Protein AF-A0A1Q7DDU8-F1 (afdb_monomer)

Foldseek 3Di:
DVVVVVVVVVVVVVVVVVVVVVVVVVVVVDPDADPQFDKDKDFDDDPDDDQWDWDWDADPVVRDIDTWTDGSRITMDGRHHDD

Solvent-accessible surface area (backbone atoms only — not comparable to full-atom values): 5175 Å² total; per-residue (Å²): 115,73,70,58,57,55,52,52,52,52,51,51,54,50,53,52,52,52,54,50,53,51,54,52,49,63,68,54,66,68,84,81,57,54,88,88,42,33,71,52,71,53,68,62,82,68,101,61,94,71,78,60,53,88,44,75,47,73,43,78,92,75,73,43,79,44,83,42,70,38,56,79,28,32,36,71,47,61,62,34,82,62,132

Secondary structure (DSSP, 8-state):
-HHHHHHHHHHHHHHHHHHHHHHHHHHHTTSS--TT-EEEEEE---SS--S---EEEEETTTTEEEEE-EETTEEEEEEEPP-

Structure (mmCIF, N/CA/C/O backbone):
data_AF-A0A1Q7DDU8-F1
#
_entry.id   AF-A0A1Q7DDU8-F1
#
loop_
_atom_site.group_PDB
_atom_site.id
_atom_site.type_symbol
_atom_site.label_at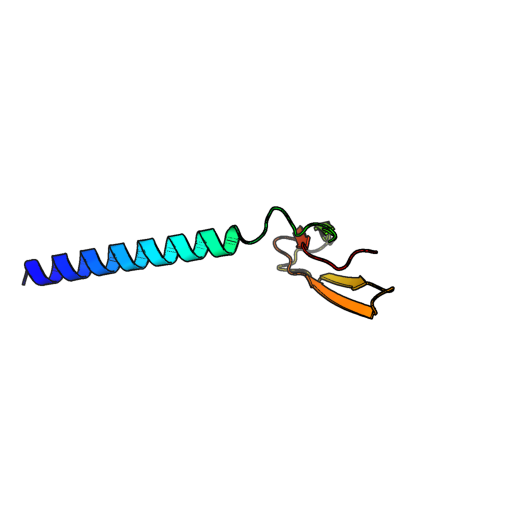om_id
_atom_site.label_alt_id
_atom_site.label_comp_id
_atom_site.label_asym_id
_atom_site.label_entity_id
_atom_site.label_seq_id
_atom_site.pdbx_PDB_ins_code
_atom_site.Cartn_x
_atom_site.Cartn_y
_atom_site.Cartn_z
_atom_site.occupancy
_atom_site.B_iso_or_equiv
_atom_site.auth_seq_id
_atom_site.auth_comp_id
_atom_site.auth_asym_id
_atom_site.auth_atom_i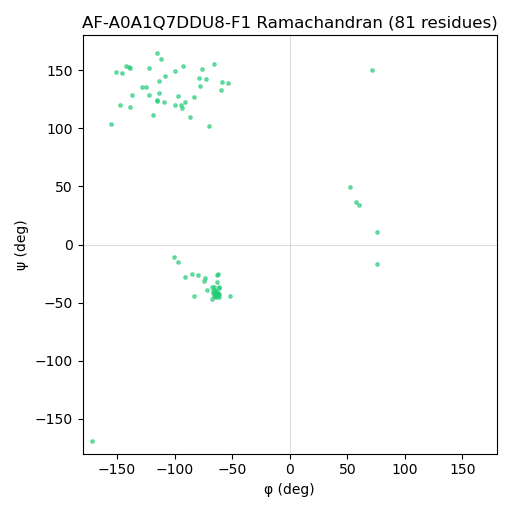d
_atom_site.pdbx_PDB_model_num
ATOM 1 N N . MET A 1 1 ? -30.450 -43.233 -9.949 1.00 58.44 1 MET A N 1
ATOM 2 C CA . MET A 1 1 ? -30.232 -42.070 -9.052 1.00 58.44 1 MET A CA 1
ATOM 3 C C . MET A 1 1 ? -28.806 -41.984 -8.488 1.00 58.44 1 MET A C 1
ATOM 5 O O . MET A 1 1 ? -28.204 -40.931 -8.634 1.00 58.44 1 MET A O 1
ATOM 9 N N . ARG A 1 2 ? -28.199 -43.063 -7.961 1.00 62.50 2 ARG A N 1
ATOM 10 C CA . ARG A 1 2 ? -26.835 -43.068 -7.366 1.00 62.50 2 ARG A CA 1
ATOM 11 C C . ARG A 1 2 ? -25.714 -42.465 -8.239 1.00 62.50 2 ARG A C 1
ATOM 13 O O . ARG A 1 2 ? -24.957 -41.637 -7.756 1.00 62.50 2 ARG A O 1
ATOM 20 N N . LYS A 1 3 ? -25.671 -42.801 -9.538 1.00 59.34 3 LYS A N 1
ATOM 21 C CA . LYS A 1 3 ? -24.658 -42.289 -10.489 1.00 59.34 3 LYS A CA 1
ATOM 22 C C . LYS A 1 3 ? -24.723 -40.771 -10.704 1.00 59.34 3 LYS A C 1
ATOM 24 O O . LYS A 1 3 ? -23.692 -40.149 -10.909 1.00 59.34 3 LYS A O 1
ATOM 29 N N . ARG A 1 4 ? -25.917 -40.166 -10.624 1.00 71.31 4 ARG A N 1
ATOM 30 C CA . ARG A 1 4 ? -26.077 -38.710 -10.762 1.00 71.31 4 ARG A CA 1
ATOM 31 C C . ARG A 1 4 ? -25.427 -37.992 -9.581 1.00 71.31 4 ARG A C 1
ATOM 33 O O . ARG A 1 4 ? -24.636 -37.089 -9.800 1.00 71.31 4 ARG A O 1
ATOM 40 N N . HIS A 1 5 ? -25.671 -38.445 -8.352 1.00 71.81 5 HIS A N 1
ATOM 41 C CA . HIS A 1 5 ? -25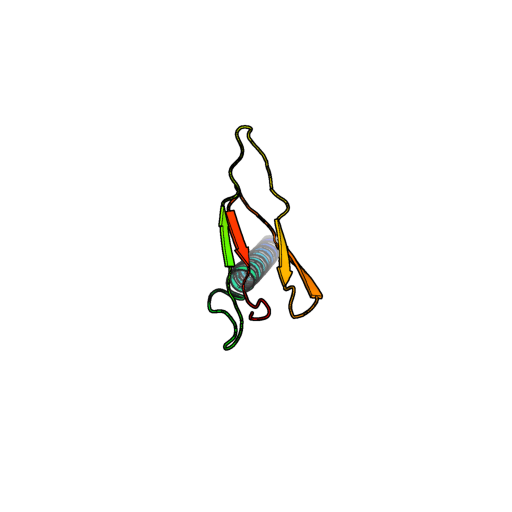.069 -37.839 -7.158 1.00 71.81 5 HIS A CA 1
ATOM 42 C C . HIS A 1 5 ? -23.537 -37.926 -7.150 1.00 71.81 5 HIS A C 1
ATOM 44 O O . HIS A 1 5 ? -22.884 -36.966 -6.757 1.00 71.81 5 HIS A O 1
ATOM 50 N N . THR A 1 6 ? -22.959 -39.024 -7.647 1.00 79.69 6 THR A N 1
ATOM 51 C CA . THR A 1 6 ? -21.499 -39.160 -7.780 1.00 79.69 6 THR A CA 1
ATOM 52 C C . THR A 1 6 ? -20.912 -38.168 -8.787 1.00 79.69 6 THR A C 1
ATOM 54 O O . THR A 1 6 ? -19.872 -37.576 -8.520 1.00 79.69 6 THR A O 1
ATOM 57 N N . VAL A 1 7 ? -21.593 -37.934 -9.915 1.00 81.81 7 VAL A N 1
ATOM 58 C CA . VAL A 1 7 ? -21.162 -36.943 -10.917 1.00 81.81 7 VAL A CA 1
ATOM 59 C C . VAL A 1 7 ? -21.235 -35.523 -10.352 1.00 81.81 7 VAL A C 1
ATOM 61 O O . VAL A 1 7 ? -20.281 -34.765 -10.492 1.00 81.81 7 VAL A O 1
ATOM 64 N N . TRP A 1 8 ? -22.315 -35.174 -9.650 1.00 85.25 8 TRP A N 1
ATOM 65 C CA . TRP A 1 8 ? -22.442 -33.861 -9.008 1.00 85.25 8 TRP A CA 1
ATOM 66 C C . TRP A 1 8 ? -21.381 -33.635 -7.924 1.00 85.25 8 TRP A C 1
ATOM 68 O O . TRP A 1 8 ? -20.789 -32.561 -7.868 1.00 85.25 8 TRP A O 1
ATOM 78 N N . ALA A 1 9 ? -21.079 -34.652 -7.113 1.00 86.94 9 ALA A N 1
ATOM 79 C CA . ALA A 1 9 ? -20.010 -34.572 -6.121 1.00 86.94 9 ALA A CA 1
ATOM 80 C C . ALA A 1 9 ? -18.634 -34.347 -6.772 1.00 86.94 9 ALA A C 1
ATOM 82 O O . ALA A 1 9 ? -17.876 -33.497 -6.313 1.00 86.94 9 ALA A O 1
ATOM 83 N N . ALA A 1 10 ? -18.330 -35.045 -7.873 1.00 87.75 10 ALA A N 1
ATOM 84 C CA . ALA A 1 10 ? -17.079 -34.857 -8.605 1.00 87.75 10 ALA A CA 1
ATOM 85 C C . ALA A 1 10 ? -16.956 -33.441 -9.192 1.00 87.75 10 ALA A C 1
ATOM 87 O O . ALA A 1 10 ? -15.902 -32.821 -9.080 1.00 87.75 10 ALA A O 1
ATOM 88 N N . VAL A 1 11 ? -18.041 -32.894 -9.751 1.00 89.94 11 VAL A N 1
ATOM 89 C CA . VAL A 1 11 ? -18.063 -31.516 -10.266 1.00 89.94 11 VAL A CA 1
ATOM 90 C C . VAL A 1 11 ? -17.822 -30.505 -9.145 1.00 89.94 11 VAL A C 1
ATOM 92 O O . VAL A 1 11 ? -17.015 -29.597 -9.316 1.00 89.94 11 VAL A O 1
ATOM 95 N N . ILE A 1 12 ? -18.453 -30.681 -7.981 1.00 92.38 12 ILE A N 1
ATOM 96 C CA . ILE A 1 12 ? -18.247 -29.794 -6.827 1.00 92.38 12 ILE A CA 1
ATOM 97 C C . ILE A 1 12 ? -16.787 -29.835 -6.364 1.00 92.38 12 ILE A C 1
ATOM 99 O O . ILE A 1 12 ? -16.193 -28.783 -6.148 1.00 92.38 12 ILE A O 1
ATOM 103 N N . VAL A 1 13 ? -16.184 -31.022 -6.265 1.00 92.38 13 VAL A N 1
ATOM 104 C CA . VAL A 1 13 ? -14.772 -31.163 -5.871 1.00 92.38 13 VAL A CA 1
ATOM 105 C C . VAL A 1 13 ? -13.844 -30.462 -6.866 1.00 92.38 13 VAL A C 1
ATOM 107 O O . VAL A 1 13 ? -12.938 -29.746 -6.445 1.00 92.38 13 VAL A O 1
ATOM 110 N N . VAL A 1 14 ? -14.092 -30.601 -8.171 1.00 91.69 14 VAL A N 1
ATOM 111 C CA . VAL A 1 14 ? -13.303 -29.920 -9.211 1.00 91.69 14 VAL A CA 1
ATOM 112 C C . VAL A 1 14 ? -13.459 -28.402 -9.119 1.00 91.69 14 VAL A C 1
ATOM 114 O O . VAL A 1 14 ? -12.462 -27.686 -9.148 1.00 91.69 14 VAL A O 1
ATOM 117 N N . VAL A 1 15 ? -14.680 -27.893 -8.946 1.00 89.62 15 VAL A N 1
ATOM 118 C CA . VAL A 1 15 ? -14.932 -26.449 -8.815 1.00 89.62 15 VAL A CA 1
ATOM 119 C C . VAL A 1 15 ? -14.262 -25.877 -7.563 1.00 89.62 15 VAL A C 1
ATOM 121 O O . VAL A 1 15 ? -13.643 -24.818 -7.634 1.00 89.62 15 VAL A O 1
ATOM 124 N N . VAL A 1 16 ? -14.323 -26.587 -6.432 1.00 89.50 16 VAL A N 1
ATOM 125 C CA . VAL A 1 16 ? -13.654 -26.175 -5.188 1.00 89.50 16 VAL A CA 1
ATOM 126 C C . VAL A 1 16 ? -12.133 -26.174 -5.356 1.00 89.50 16 VAL A C 1
ATOM 128 O O . VAL A 1 16 ? -11.484 -25.220 -4.932 1.00 89.50 16 VAL A O 1
ATOM 131 N N . ALA A 1 17 ? -11.559 -27.186 -6.013 1.00 83.44 17 ALA A N 1
ATOM 132 C CA . ALA A 1 17 ? -10.121 -27.250 -6.270 1.00 83.44 17 ALA A CA 1
ATOM 133 C C . ALA A 1 17 ? -9.641 -26.101 -7.175 1.00 83.44 17 ALA A C 1
ATOM 135 O O . ALA A 1 17 ? -8.633 -25.461 -6.875 1.00 83.44 17 ALA A O 1
ATOM 136 N N . LEU A 1 18 ? -10.390 -25.792 -8.239 1.00 81.94 18 LEU A N 1
ATOM 137 C CA . LEU A 1 18 ? -10.088 -24.671 -9.133 1.00 81.94 18 LEU A CA 1
ATOM 138 C C . LEU A 1 18 ? -10.198 -23.323 -8.405 1.00 81.94 18 LEU A C 1
ATOM 140 O O . LEU A 1 18 ? -9.309 -22.484 -8.522 1.00 81.94 18 LEU A O 1
ATOM 144 N N . ALA A 1 19 ? -11.243 -23.120 -7.596 1.00 75.44 19 ALA A N 1
ATOM 145 C CA . ALA A 1 19 ? -11.409 -21.897 -6.810 1.00 75.44 19 ALA A CA 1
ATOM 146 C C . ALA A 1 19 ? -10.266 -21.686 -5.799 1.00 75.44 19 ALA A C 1
ATOM 148 O O . ALA A 1 19 ? -9.813 -20.556 -5.599 1.00 75.44 19 ALA A O 1
ATOM 149 N N . TRP A 1 20 ? -9.768 -22.767 -5.193 1.00 69.94 20 TRP A N 1
ATOM 150 C CA . TRP A 1 20 ? -8.644 -22.710 -4.259 1.00 69.94 20 TRP A CA 1
ATOM 151 C C . TRP A 1 20 ? -7.334 -22.307 -4.949 1.00 69.94 20 TRP A C 1
ATOM 153 O O . TRP A 1 20 ? -6.593 -21.478 -4.422 1.00 69.94 20 TRP A O 1
ATOM 163 N N . ASP A 1 21 ? -7.070 -22.841 -6.141 1.00 65.31 21 ASP A N 1
ATOM 164 C CA . ASP A 1 21 ? -5.891 -22.509 -6.948 1.00 65.31 21 ASP A CA 1
ATOM 165 C C . ASP A 1 21 ? -5.908 -21.044 -7.442 1.00 65.31 21 ASP A C 1
ATOM 167 O O . ASP A 1 21 ? -4.889 -20.349 -7.410 1.00 65.31 21 ASP A O 1
ATOM 171 N N . HIS A 1 22 ? -7.078 -20.505 -7.794 1.00 57.88 22 HIS A N 1
ATOM 172 C CA . HIS A 1 22 ? -7.204 -19.079 -8.111 1.00 57.88 22 HIS A CA 1
ATOM 173 C C . HIS A 1 22 ? -6.931 -18.178 -6.895 1.00 57.88 22 HIS A C 1
ATOM 175 O O . HIS A 1 22 ? -6.269 -17.145 -7.026 1.00 57.88 22 HIS A O 1
ATOM 181 N N . ALA A 1 23 ? -7.390 -18.573 -5.704 1.00 59.88 23 ALA A N 1
ATOM 182 C CA . ALA A 1 23 ? -7.168 -17.814 -4.476 1.00 59.88 23 ALA A CA 1
ATOM 183 C C . ALA A 1 23 ? -5.687 -17.794 -4.050 1.00 59.88 23 ALA A C 1
ATOM 185 O O . ALA A 1 23 ? -5.192 -16.767 -3.580 1.00 59.88 23 ALA A O 1
ATOM 186 N N . THR A 1 24 ? -4.952 -18.895 -4.240 1.00 58.84 24 THR A N 1
ATOM 187 C CA . THR A 1 24 ? -3.510 -18.951 -3.941 1.00 58.84 24 THR A CA 1
ATOM 188 C C . THR A 1 24 ? -2.687 -18.145 -4.941 1.00 58.84 24 THR A C 1
ATOM 190 O O . THR A 1 24 ? -1.771 -17.432 -4.532 1.00 58.84 24 THR A O 1
ATOM 193 N N . ARG A 1 25 ? -3.036 -18.168 -6.232 1.00 55.69 25 ARG A N 1
ATOM 194 C CA . ARG A 1 25 ? -2.357 -17.358 -7.261 1.00 55.69 25 ARG A CA 1
ATOM 195 C C . ARG A 1 25 ? -2.579 -15.858 -7.075 1.00 55.69 25 ARG A C 1
ATOM 197 O O . ARG A 1 25 ? -1.622 -15.096 -7.171 1.00 55.69 25 ARG A O 1
ATOM 204 N N . ALA A 1 26 ? -3.791 -15.439 -6.707 1.00 54.25 26 ALA A N 1
ATOM 205 C CA . ALA A 1 26 ? -4.080 -14.045 -6.357 1.00 54.25 26 ALA A CA 1
ATOM 206 C C . ALA A 1 26 ? -3.311 -13.566 -5.108 1.00 54.25 26 ALA A C 1
ATOM 208 O O . ALA A 1 26 ? -3.037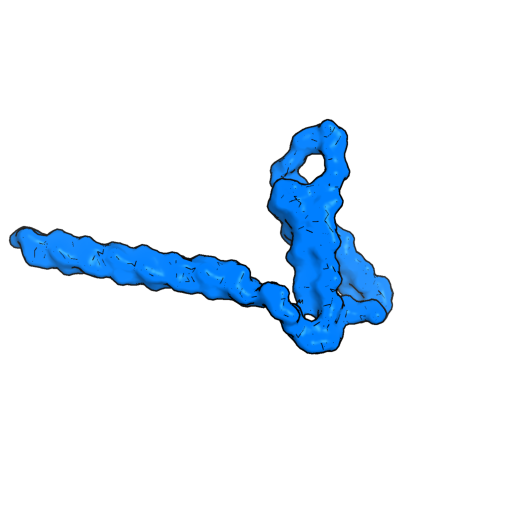 -12.380 -4.965 1.00 54.25 26 ALA A O 1
ATOM 209 N N . ARG A 1 27 ? -2.941 -14.484 -4.205 1.00 54.59 27 ARG A N 1
ATOM 210 C CA . ARG A 1 27 ? -2.088 -14.203 -3.039 1.00 54.59 27 ARG A CA 1
ATOM 211 C C . ARG A 1 27 ? -0.595 -14.143 -3.396 1.00 54.59 27 ARG A C 1
ATOM 213 O O . ARG A 1 27 ? 0.161 -13.509 -2.666 1.00 54.59 27 ARG A O 1
ATOM 220 N N . ALA A 1 28 ? -0.179 -14.829 -4.464 1.00 52.00 28 ALA A N 1
ATOM 221 C CA . ALA A 1 28 ? 1.218 -14.970 -4.883 1.00 52.00 28 ALA A CA 1
ATOM 222 C C . ALA A 1 28 ? 1.683 -13.890 -5.879 1.00 52.00 28 ALA A C 1
ATOM 224 O O . ALA A 1 28 ? 2.865 -13.545 -5.880 1.00 52.00 28 ALA A O 1
ATOM 225 N N . ALA A 1 29 ? 0.777 -13.325 -6.684 1.00 53.22 29 ALA A N 1
ATOM 226 C CA . ALA A 1 29 ? 1.009 -12.046 -7.354 1.00 53.22 29 ALA A CA 1
ATOM 227 C C . ALA A 1 29 ? 0.993 -10.951 -6.268 1.00 53.22 29 ALA A C 1
ATOM 229 O O . ALA A 1 29 ? -0.059 -10.618 -5.746 1.00 53.22 29 ALA A O 1
ATOM 230 N N . ASP A 1 30 ? 2.077 -10.381 -5.764 1.00 59.16 30 ASP A N 1
ATOM 231 C CA . ASP A 1 30 ? 3.442 -10.254 -6.242 1.00 59.16 30 ASP A CA 1
ATOM 232 C C . ASP A 1 30 ? 4.309 -10.056 -4.980 1.00 59.16 30 ASP A C 1
ATOM 234 O O . ASP A 1 30 ? 4.242 -9.023 -4.304 1.00 59.16 30 ASP A O 1
ATOM 238 N N . VAL A 1 31 ? 5.026 -11.099 -4.549 1.00 58.38 31 VAL A N 1
ATOM 239 C CA . VAL A 1 31 ? 5.865 -11.017 -3.336 1.00 58.38 31 VAL A CA 1
ATOM 240 C C . VAL A 1 31 ? 7.248 -10.445 -3.652 1.00 58.38 31 VAL A C 1
ATOM 242 O O . VAL A 1 31 ? 7.855 -9.843 -2.765 1.00 58.38 31 VAL A O 1
ATOM 245 N N . ASN A 1 32 ? 7.713 -10.579 -4.896 1.00 68.81 32 ASN A N 1
ATOM 246 C CA . ASN A 1 32 ? 9.101 -10.317 -5.273 1.00 68.81 32 ASN A CA 1
ATOM 247 C C . ASN A 1 32 ? 9.341 -8.920 -5.857 1.00 68.81 32 ASN A C 1
ATOM 249 O O . ASN A 1 32 ? 10.489 -8.485 -5.851 1.00 68.81 32 ASN A O 1
ATOM 253 N N . GLY A 1 33 ? 8.290 -8.196 -6.253 1.00 79.50 33 GLY A N 1
ATOM 254 C CA . GLY A 1 33 ? 8.405 -6.828 -6.749 1.00 79.50 33 GLY A CA 1
ATOM 255 C C . GLY A 1 33 ? 9.053 -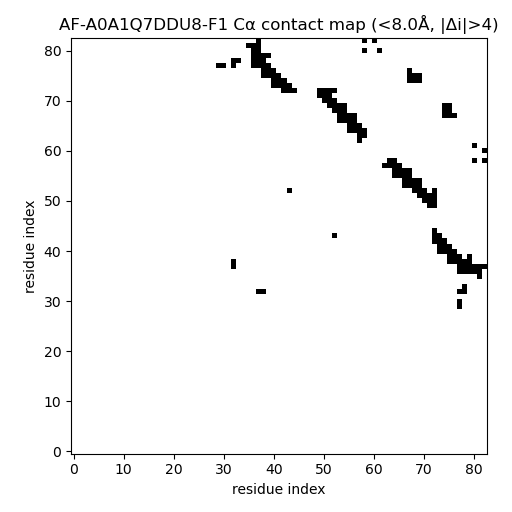6.753 -8.135 1.00 79.50 33 GLY A C 1
ATOM 256 O O . GLY A 1 33 ? 9.886 -7.573 -8.522 1.00 79.50 33 GLY A O 1
ATOM 257 N N . LEU A 1 34 ? 8.667 -5.747 -8.911 1.00 87.81 34 LEU A N 1
ATOM 258 C CA . LEU A 1 34 ? 9.231 -5.481 -10.227 1.00 87.81 34 LEU A CA 1
ATOM 259 C C . LEU A 1 34 ? 10.602 -4.795 -10.082 1.00 87.81 34 LEU A C 1
ATOM 261 O O . LEU A 1 34 ? 10.734 -3.857 -9.286 1.00 87.81 34 LEU A O 1
ATOM 265 N N . PRO A 1 35 ? 11.631 -5.197 -10.851 1.00 88.62 35 PRO A N 1
ATOM 266 C CA . PRO A 1 35 ? 12.911 -4.495 -10.863 1.00 88.62 35 PRO A CA 1
ATOM 267 C C . PRO A 1 35 ? 12.735 -3.001 -11.160 1.00 88.62 35 PRO A C 1
ATOM 269 O O . PRO A 1 35 ? 11.935 -2.620 -12.013 1.00 88.62 35 PRO A O 1
ATOM 272 N N . GLY A 1 36 ? 13.486 -2.149 -10.458 1.00 90.38 36 GLY A N 1
ATOM 273 C CA . GLY A 1 36 ? 13.398 -0.693 -10.625 1.00 90.38 36 GLY A CA 1
ATOM 274 C C . GLY A 1 36 ? 12.165 -0.045 -9.983 1.00 90.38 36 GLY A C 1
ATOM 275 O O . GLY A 1 36 ? 11.907 1.131 -10.225 1.00 90.38 36 GLY A O 1
ATOM 276 N N . THR A 1 37 ? 11.412 -0.782 -9.161 1.00 92.50 37 THR A N 1
ATOM 277 C CA . THR A 1 37 ? 10.298 -0.242 -8.369 1.00 92.50 37 THR A CA 1
ATOM 278 C C . THR A 1 37 ? 10.608 -0.249 -6.877 1.00 92.50 37 THR A C 1
ATOM 280 O O . THR A 1 37 ? 11.481 -0.979 -6.403 1.00 92.50 37 THR A O 1
ATOM 283 N N . ALA A 1 38 ? 9.887 0.579 -6.125 1.00 91.06 38 ALA A N 1
ATOM 284 C CA . ALA A 1 38 ? 10.004 0.644 -4.678 1.00 91.06 38 ALA A CA 1
ATOM 285 C C . ALA A 1 38 ? 8.987 -0.274 -3.982 1.00 91.06 38 ALA A C 1
ATOM 287 O O . ALA A 1 38 ? 7.898 -0.562 -4.486 1.00 91.06 38 ALA A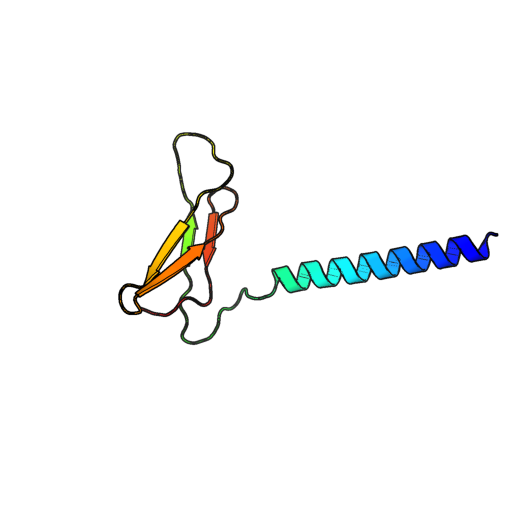 O 1
ATOM 288 N N . THR A 1 39 ? 9.346 -0.708 -2.774 1.00 91.81 39 THR A N 1
ATOM 289 C CA . THR A 1 39 ? 8.454 -1.405 -1.844 1.00 91.81 39 THR A CA 1
ATOM 290 C C . THR A 1 39 ? 8.440 -0.656 -0.521 1.00 91.81 39 THR A C 1
ATOM 292 O O . THR A 1 39 ? 9.495 -0.301 -0.001 1.00 91.81 39 THR A O 1
ATOM 295 N N . LEU A 1 40 ? 7.253 -0.464 0.051 1.00 91.81 40 LEU A N 1
ATOM 296 C CA . LEU A 1 40 ? 7.080 0.106 1.381 1.00 91.81 40 LEU A CA 1
ATOM 297 C C . LEU A 1 40 ? 6.191 -0.790 2.240 1.00 91.81 40 LEU A C 1
ATOM 299 O O . LEU A 1 40 ? 5.134 -1.249 1.813 1.00 91.81 40 LEU A O 1
ATOM 303 N N . SER A 1 41 ? 6.591 -1.009 3.488 1.00 92.88 41 SER A N 1
ATOM 304 C CA . SER A 1 41 ? 5.796 -1.751 4.464 1.00 92.88 41 SER A CA 1
ATOM 305 C C . SER A 1 41 ? 5.849 -1.097 5.830 1.00 92.88 41 SER A C 1
ATOM 307 O O . SER A 1 41 ? 6.858 -0.494 6.188 1.00 92.88 41 SER A O 1
ATOM 309 N N . GLY A 1 42 ? 4.797 -1.282 6.620 1.00 93.06 42 GLY A N 1
ATOM 310 C CA . GLY A 1 42 ? 4.745 -0.746 7.971 1.00 93.06 42 GLY A CA 1
ATOM 311 C C . GLY A 1 42 ? 3.545 -1.232 8.768 1.00 93.06 42 GLY A C 1
ATOM 312 O O . GLY A 1 42 ? 2.827 -2.159 8.376 1.00 93.06 42 GLY A O 1
ATOM 313 N N . MET A 1 43 ? 3.344 -0.592 9.917 1.00 94.25 43 MET A N 1
ATOM 314 C CA . MET A 1 43 ? 2.220 -0.830 10.812 1.00 94.25 43 MET A CA 1
ATOM 315 C C . MET A 1 43 ? 1.677 0.506 11.316 1.00 94.25 43 MET A C 1
ATOM 317 O O . MET A 1 43 ? 2.422 1.332 11.832 1.00 94.25 43 MET A O 1
ATOM 321 N N . VAL A 1 44 ? 0.371 0.695 11.183 1.00 94.31 44 VAL A N 1
ATOM 322 C CA . VAL A 1 44 ? -0.371 1.795 11.793 1.00 94.31 44 VAL A CA 1
ATOM 323 C C . VAL A 1 44 ? -0.696 1.413 13.232 1.00 94.31 44 VAL A C 1
ATOM 325 O O . VAL A 1 44 ? -1.263 0.349 13.478 1.00 94.31 44 VAL A O 1
ATOM 328 N N . GLN A 1 45 ? -0.341 2.282 14.175 1.00 93.94 45 GLN A N 1
ATOM 329 C CA . GLN A 1 45 ? -0.627 2.118 15.599 1.00 93.94 45 GLN A CA 1
ATOM 330 C C . GLN A 1 45 ? -1.602 3.208 16.043 1.00 93.94 45 GLN A C 1
ATOM 332 O O . GLN A 1 45 ? -1.500 4.352 15.603 1.00 93.94 45 GLN A O 1
ATOM 337 N N . ALA A 1 46 ? -2.549 2.855 16.910 1.00 92.75 46 ALA A N 1
ATOM 338 C CA . ALA A 1 46 ? -3.497 3.800 17.483 1.00 92.75 46 ALA A CA 1
ATOM 339 C C . ALA A 1 46 ? -3.837 3.396 18.928 1.00 92.75 46 ALA A C 1
ATOM 341 O O . ALA A 1 46 ? -3.905 2.200 19.213 1.00 92.75 46 ALA A O 1
ATOM 342 N N . PRO A 1 47 ? -4.111 4.357 19.830 1.00 93.56 47 PRO A N 1
ATOM 343 C CA . PRO A 1 47 ? -4.501 4.049 21.208 1.00 93.56 47 PRO A CA 1
ATOM 344 C C . PRO A 1 47 ? -5.820 3.270 21.324 1.00 93.56 47 PRO A C 1
ATOM 346 O O . PRO A 1 47 ? -6.049 2.581 22.312 1.00 93.56 47 PRO A O 1
ATOM 349 N N . LYS A 1 48 ? -6.710 3.398 20.331 1.00 93.75 48 LYS A N 1
ATOM 350 C CA . LYS A 1 48 ? -8.009 2.715 20.288 1.00 93.75 48 LYS A CA 1
ATOM 351 C C . LYS A 1 48 ? -8.001 1.607 19.229 1.00 93.75 48 LYS A C 1
ATOM 353 O O . LYS A 1 48 ? -7.405 1.811 18.169 1.00 93.75 48 LYS A O 1
ATOM 358 N N . PRO A 1 49 ? -8.703 0.479 19.459 1.00 90.56 49 PRO A N 1
ATOM 359 C CA . PRO A 1 49 ? -8.855 -0.562 18.449 1.00 90.56 49 PRO A CA 1
ATOM 360 C C . PRO A 1 49 ? -9.516 -0.029 17.173 1.00 90.56 49 PRO A C 1
ATOM 362 O O . PRO A 1 49 ? -10.483 0.731 17.233 1.00 90.56 49 PRO A O 1
ATOM 365 N N . PHE A 1 50 ? -9.023 -0.467 16.016 1.00 90.19 50 PHE A N 1
ATOM 366 C CA . PHE A 1 50 ? -9.584 -0.136 14.708 1.00 90.19 50 PHE A CA 1
ATOM 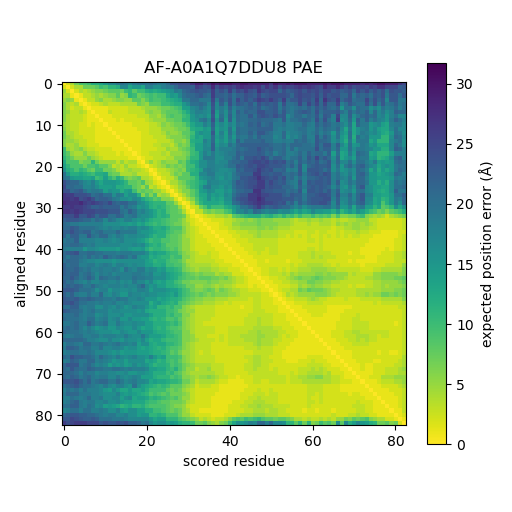367 C C . PHE A 1 50 ? -9.565 -1.362 13.788 1.00 90.19 50 PHE A C 1
ATOM 369 O O . PHE A 1 50 ? -8.741 -2.261 13.942 1.00 90.19 50 PHE A O 1
ATOM 376 N N . LYS A 1 51 ? -10.492 -1.402 12.823 1.00 82.94 51 LYS A N 1
ATOM 377 C CA . LYS A 1 51 ? -10.636 -2.534 11.890 1.00 82.94 51 LYS A CA 1
ATOM 378 C C . LYS A 1 51 ? -9.659 -2.448 10.713 1.00 82.94 51 LYS A C 1
ATOM 380 O O . LYS A 1 51 ? -9.042 -3.444 10.349 1.00 82.94 51 LYS A O 1
ATOM 385 N N . ALA A 1 52 ? -9.525 -1.259 10.130 1.00 83.94 52 ALA A N 1
ATOM 386 C CA . ALA A 1 52 ? -8.575 -0.961 9.065 1.00 83.94 52 ALA A CA 1
ATOM 387 C C . ALA A 1 52 ? -8.176 0.518 9.126 1.00 83.94 52 ALA A C 1
ATOM 389 O O . ALA A 1 52 ? -8.976 1.361 9.530 1.00 83.94 52 ALA A O 1
ATOM 3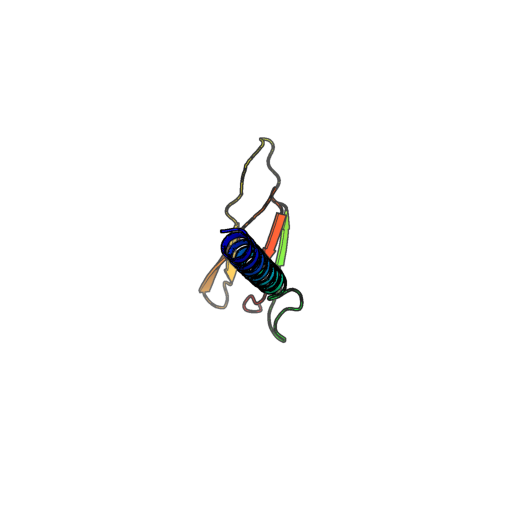90 N N . ALA A 1 53 ? -6.945 0.812 8.729 1.00 89.88 53 ALA A N 1
ATOM 391 C CA . ALA A 1 53 ? -6.468 2.162 8.473 1.00 89.88 53 ALA A CA 1
ATOM 392 C C . ALA A 1 53 ? -6.500 2.442 6.965 1.00 89.88 53 ALA A C 1
ATOM 394 O O . ALA A 1 53 ? -6.301 1.531 6.157 1.00 89.88 53 ALA A O 1
ATOM 395 N N . GLN A 1 54 ? -6.716 3.700 6.591 1.00 90.75 54 GLN A N 1
ATOM 396 C CA . GLN A 1 54 ? -6.464 4.169 5.232 1.00 90.75 54 GLN A CA 1
ATOM 397 C C . GLN A 1 54 ? -5.055 4.751 5.191 1.00 90.75 54 GLN A C 1
ATOM 399 O O . GLN A 1 54 ? -4.764 5.712 5.900 1.00 90.75 54 GLN A O 1
ATOM 404 N N . VAL A 1 55 ? -4.178 4.150 4.391 1.00 93.94 55 VAL A N 1
ATOM 405 C CA . VAL A 1 55 ? -2.817 4.645 4.185 1.00 93.94 55 VAL A CA 1
ATOM 406 C C . VAL A 1 55 ? -2.739 5.205 2.775 1.00 93.94 55 VAL A C 1
ATOM 408 O O . VAL A 1 55 ? -3.015 4.500 1.807 1.00 93.94 55 VAL A O 1
ATOM 411 N N . HIS A 1 56 ? -2.364 6.475 2.676 1.00 94.94 56 HIS A N 1
ATOM 412 C CA . HIS A 1 56 ? -2.137 7.156 1.410 1.00 94.94 56 HIS A CA 1
ATOM 413 C C . HIS A 1 56 ? -0.656 7.496 1.288 1.00 94.94 56 HIS A C 1
ATOM 415 O O . HIS A 1 56 ? -0.063 8.052 2.211 1.00 94.94 56 HIS A O 1
ATOM 421 N N . LEU A 1 57 ? -0.067 7.144 0.153 1.00 94.19 57 LEU A N 1
ATOM 422 C CA . LEU A 1 57 ? 1.351 7.312 -0.137 1.00 94.19 57 LEU A CA 1
ATOM 423 C C . LEU A 1 57 ? 1.511 8.229 -1.33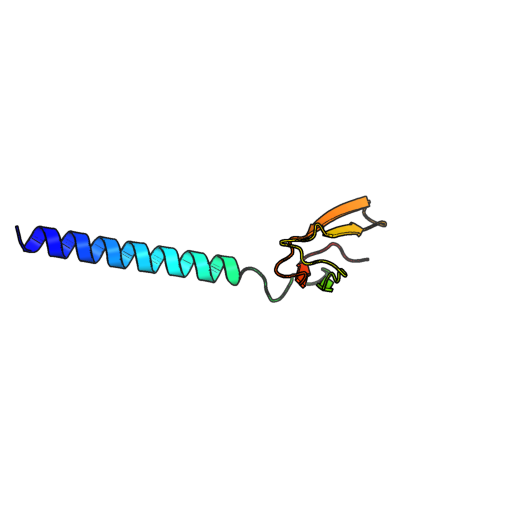5 1.00 94.19 57 LEU A C 1
ATOM 425 O O . LEU A 1 57 ? 1.136 7.863 -2.443 1.00 94.19 57 LEU A O 1
ATOM 429 N N . MET A 1 58 ? 2.042 9.426 -1.102 1.00 95.00 58 MET A N 1
ATOM 430 C CA . MET A 1 58 ? 2.304 10.392 -2.161 1.00 95.00 58 MET A CA 1
ATOM 431 C C . MET A 1 58 ? 3.751 10.256 -2.632 1.00 95.00 58 MET A C 1
ATOM 433 O O . MET A 1 58 ? 4.674 10.463 -1.846 1.00 95.00 58 MET A O 1
ATOM 437 N N . ASN A 1 59 ? 3.946 9.953 -3.914 1.00 95.25 59 ASN A N 1
ATOM 438 C CA . ASN A 1 59 ? 5.223 10.194 -4.578 1.00 95.25 59 ASN A CA 1
ATOM 439 C C . ASN A 1 59 ? 5.206 11.641 -5.093 1.00 95.25 59 ASN A C 1
ATOM 441 O O . ASN A 1 59 ? 4.451 11.966 -6.012 1.00 95.25 59 ASN A O 1
ATOM 445 N N . VAL A 1 60 ? 6.005 12.507 -4.470 1.00 95.75 60 VAL A N 1
ATOM 446 C CA . VAL A 1 60 ? 6.029 13.948 -4.763 1.00 95.75 60 VAL A CA 1
ATOM 447 C C . VAL A 1 60 ? 6.714 14.274 -6.091 1.00 95.75 60 VAL A C 1
ATOM 449 O O . VAL A 1 60 ? 6.301 15.218 -6.757 1.00 95.75 60 VAL A O 1
ATOM 452 N N . ASP A 1 61 ? 7.674 13.456 -6.529 1.00 94.62 61 ASP A N 1
ATOM 453 C CA . ASP A 1 61 ? 8.404 13.661 -7.787 1.00 94.62 61 ASP A CA 1
ATOM 454 C C . ASP A 1 61 ? 7.549 13.318 -9.011 1.00 94.62 61 ASP A C 1
ATOM 456 O O . ASP A 1 61 ? 7.709 13.893 -10.088 1.00 94.62 61 ASP A O 1
ATOM 460 N N . LYS A 1 62 ? 6.636 12.352 -8.857 1.00 94.31 62 LYS A N 1
ATOM 461 C CA . LYS A 1 62 ? 5.707 11.910 -9.907 1.00 94.31 62 LYS A CA 1
ATOM 462 C C . LYS A 1 62 ? 4.306 12.495 -9.763 1.00 94.31 62 LYS A C 1
ATOM 464 O O . LYS A 1 62 ? 3.513 12.351 -10.688 1.00 94.31 62 LYS A O 1
ATOM 469 N N . ASN A 1 63 ? 4.004 13.139 -8.635 1.00 95.44 63 ASN A N 1
ATOM 470 C CA . ASN A 1 63 ? 2.671 13.623 -8.275 1.00 95.44 63 ASN A CA 1
ATOM 471 C C . ASN A 1 63 ? 1.595 12.521 -8.378 1.00 95.44 63 ASN A C 1
ATOM 473 O O . ASN A 1 63 ? 0.553 12.686 -9.014 1.00 95.44 63 ASN A O 1
ATOM 477 N N . VAL A 1 64 ? 1.881 11.359 -7.782 1.00 95.12 64 VAL A N 1
ATOM 478 C CA . VAL A 1 64 ? 0.988 10.190 -7.787 1.00 95.12 64 VAL A CA 1
ATOM 479 C C . VAL A 1 64 ? 0.668 9.775 -6.359 1.00 95.12 64 VAL A C 1
ATOM 481 O O . VAL A 1 64 ? 1.569 9.549 -5.550 1.00 95.12 64 VAL A O 1
ATOM 484 N N . LEU A 1 65 ? -0.628 9.620 -6.078 1.00 96.00 65 LEU A N 1
ATOM 485 C CA . LEU A 1 65 ? -1.142 9.130 -4.805 1.00 96.00 65 LEU A CA 1
ATOM 486 C C . LEU A 1 65 ? -1.509 7.647 -4.906 1.00 96.00 65 LEU A C 1
ATOM 488 O O . LEU A 1 65 ? -2.398 7.262 -5.663 1.00 96.00 65 LEU A O 1
ATOM 492 N N . PHE A 1 66 ? -0.870 6.823 -4.087 1.00 95.00 66 PHE A N 1
ATOM 493 C CA . PHE A 1 66 ? -1.187 5.410 -3.933 1.00 95.00 66 PHE A CA 1
ATOM 494 C C . PHE A 1 66 ? -2.097 5.207 -2.720 1.00 95.00 66 PHE A C 1
ATOM 496 O O . PHE A 1 66 ? -1.763 5.630 -1.611 1.00 95.00 66 PHE A O 1
ATOM 503 N N . MET A 1 67 ? -3.227 4.522 -2.909 1.00 95.31 67 MET A N 1
ATOM 504 C CA . MET A 1 67 ? -4.056 4.041 -1.801 1.00 95.31 67 MET A CA 1
ATOM 505 C C . MET A 1 67 ? -3.609 2.634 -1.408 1.00 95.31 67 MET A C 1
ATOM 507 O O . MET A 1 67 ? -3.601 1.722 -2.234 1.00 95.31 67 MET A O 1
ATOM 511 N N . VAL A 1 68 ? -3.238 2.455 -0.142 1.00 93.19 68 VAL A N 1
ATOM 512 C CA . VAL A 1 68 ? -2.667 1.206 0.362 1.00 93.19 68 VAL A CA 1
ATOM 513 C C . VAL A 1 68 ? -3.591 0.572 1.387 1.00 93.19 68 VAL A C 1
ATOM 515 O O . VAL A 1 68 ? -3.945 1.162 2.410 1.00 93.19 68 VAL A O 1
ATOM 518 N N . TYR A 1 69 ? -3.967 -0.671 1.099 1.00 89.38 69 TYR A N 1
ATOM 519 C CA . TYR A 1 69 ? -4.804 -1.473 1.976 1.00 89.38 69 TYR A CA 1
ATOM 520 C C . TYR A 1 69 ? -4.034 -1.932 3.211 1.00 89.38 69 TYR A C 1
ATOM 522 O O . TYR A 1 69 ? -2.858 -2.299 3.146 1.00 89.38 69 TYR A O 1
ATOM 530 N N . THR A 1 70 ? -4.735 -1.956 4.343 1.00 91.88 70 THR A N 1
ATOM 531 C CA . THR A 1 70 ? -4.188 -2.418 5.618 1.00 91.88 70 THR A CA 1
ATOM 532 C C . THR A 1 70 ? -5.013 -3.567 6.187 1.00 91.88 70 THR A C 1
ATOM 534 O O . THR A 1 70 ? -6.216 -3.672 5.950 1.00 91.88 70 THR A O 1
ATOM 537 N N . SER A 1 71 ? -4.363 -4.436 6.960 1.00 89.38 71 SER A N 1
ATOM 538 C CA . SER A 1 71 ? -5.000 -5.527 7.702 1.00 89.38 71 SER A CA 1
ATOM 539 C C . SER A 1 71 ? -4.374 -5.624 9.088 1.00 89.38 71 SER A C 1
ATOM 541 O O . SER A 1 71 ? -3.171 -5.856 9.207 1.00 89.38 71 SER A O 1
ATOM 543 N N . GLY A 1 72 ? -5.171 -5.422 10.143 1.00 87.50 72 GLY A N 1
ATOM 544 C CA . GLY A 1 72 ? -4.658 -5.369 11.520 1.00 87.50 72 GLY A CA 1
ATOM 545 C C . GLY A 1 72 ? -3.591 -4.283 11.706 1.00 87.50 72 GLY A C 1
ATOM 546 O O . GLY A 1 72 ? -2.568 -4.521 12.340 1.00 87.50 72 GLY A O 1
ATOM 547 N N . GLY A 1 73 ? -3.765 -3.139 11.035 1.00 90.56 73 GLY A N 1
ATOM 548 C CA . GLY A 1 73 ? -2.799 -2.036 11.006 1.00 90.56 73 GLY A CA 1
ATOM 549 C C . GLY A 1 73 ? -1.574 -2.272 10.120 1.00 90.56 73 GLY A C 1
ATOM 550 O O . GLY A 1 73 ? -0.914 -1.309 9.745 1.00 90.56 73 GLY A O 1
ATOM 551 N N . ARG A 1 74 ? -1.268 -3.512 9.726 1.00 92.56 74 ARG A N 1
ATOM 552 C CA . ARG A 1 74 ? -0.116 -3.822 8.868 1.00 92.56 74 ARG A CA 1
ATOM 553 C C . ARG A 1 74 ? -0.421 -3.518 7.412 1.00 92.56 74 ARG A C 1
ATOM 555 O O . ARG A 1 74 ? -1.528 -3.781 6.944 1.00 92.56 74 ARG A O 1
ATOM 562 N N . TYR A 1 75 ? 0.583 -3.036 6.694 1.00 92.62 75 TYR A N 1
ATOM 563 C CA . TYR A 1 75 ? 0.495 -2.795 5.263 1.00 92.62 75 TYR A CA 1
ATOM 564 C C . TYR A 1 75 ? 1.796 -3.141 4.549 1.00 92.62 75 TYR A C 1
ATOM 566 O O . TYR A 1 75 ? 2.884 -3.099 5.130 1.00 92.62 75 TYR A O 1
ATOM 574 N N . ARG A 1 76 ? 1.659 -3.485 3.270 1.00 92.06 76 ARG A N 1
ATOM 575 C CA . ARG A 1 76 ? 2.760 -3.716 2.340 1.00 92.06 76 ARG A CA 1
ATOM 576 C C . ARG A 1 76 ? 2.303 -3.280 0.954 1.00 92.06 76 ARG A C 1
ATOM 578 O O . ARG A 1 76 ? 1.328 -3.818 0.441 1.00 92.06 76 ARG A O 1
ATOM 585 N N . ALA A 1 77 ? 3.005 -2.316 0.382 1.00 91.88 77 ALA A N 1
ATOM 586 C CA . ALA A 1 77 ? 2.807 -1.810 -0.963 1.00 91.88 77 ALA A CA 1
ATOM 587 C C . ALA A 1 77 ? 4.054 -2.125 -1.790 1.00 91.88 77 ALA A C 1
ATOM 589 O O . ALA A 1 77 ? 5.165 -1.780 -1.393 1.00 91.88 77 ALA A O 1
ATOM 590 N N . VAL A 1 78 ? 3.860 -2.816 -2.906 1.00 91.62 78 VAL A N 1
ATOM 591 C CA . VAL A 1 78 ? 4.909 -3.218 -3.852 1.00 91.62 78 VAL A CA 1
ATOM 592 C C . VAL A 1 78 ? 4.677 -2.513 -5.182 1.00 91.62 78 VAL A C 1
ATOM 594 O O . VAL A 1 78 ? 3.580 -2.004 -5.419 1.00 91.62 78 VAL A O 1
ATOM 597 N N . ASN A 1 79 ? 5.686 -2.511 -6.052 1.00 91.69 79 ASN A N 1
ATOM 598 C CA . ASN A 1 79 ? 5.598 -1.939 -7.397 1.00 91.69 79 ASN A CA 1
ATOM 599 C C . ASN A 1 79 ? 5.258 -0.440 -7.394 1.00 91.69 79 ASN A C 1
ATOM 601 O O . ASN A 1 79 ? 4.561 0.054 -8.280 1.00 91.69 79 ASN A O 1
ATOM 605 N N . LEU A 1 80 ? 5.741 0.285 -6.381 1.00 92.69 80 LEU A N 1
ATOM 606 C CA . LEU A 1 80 ? 5.603 1.735 -6.302 1.00 92.69 80 LEU A CA 1
ATOM 607 C C . LEU A 1 80 ? 6.590 2.407 -7.258 1.00 92.69 80 LEU A C 1
ATOM 609 O O . LEU A 1 80 ? 7.689 1.894 -7.491 1.00 92.69 80 LEU A O 1
ATOM 613 N N . PHE A 1 81 ? 6.236 3.591 -7.760 1.00 93.56 81 PHE A N 1
ATOM 614 C CA . PHE A 1 81 ? 7.217 4.413 -8.461 1.00 93.56 81 PHE A CA 1
ATOM 615 C C . PHE A 1 81 ? 8.389 4.737 -7.524 1.00 93.56 81 PHE A C 1
ATOM 617 O O . PHE A 1 81 ? 8.141 5.113 -6.373 1.00 93.56 81 PHE A O 1
ATOM 624 N N . PRO A 1 82 ? 9.639 4.586 -7.992 1.00 86.62 82 PRO A N 1
ATOM 625 C CA . PRO A 1 82 ? 10.809 4.930 -7.199 1.00 86.62 82 PRO A CA 1
ATOM 626 C C . PRO A 1 82 ? 10.875 6.443 -6.940 1.00 86.62 82 PRO A C 1
ATOM 628 O O . PRO A 1 82 ? 10.312 7.237 -7.705 1.00 86.62 82 PRO A O 1
ATOM 631 N N . CYS A 1 83 ? 11.563 6.802 -5.857 1.00 69.75 83 CYS A N 1
ATOM 632 C CA . CYS A 1 83 ? 11.980 8.165 -5.535 1.00 69.75 83 CYS A CA 1
ATOM 633 C C . CYS A 1 83 ? 13.458 8.329 -5.904 1.00 69.75 83 CYS A C 1
ATOM 635 O O . CYS A 1 83 ? 14.206 7.343 -5.699 1.00 69.75 83 CYS A O 1
#

Mean predicted aligned error: 10.6 Å

Nearest PDB structures (foldseek):
  4gkl-assembly1_A  TM=5.013E-01  e=3.164E+00  Thermotoga neapolitana
  1xz9-assembly1_A  TM=3.074E-01  e=6.700E+00  Homo sapiens

pLDDT: mean 83.87, std 13.34, range [52.0, 96.0]

Radius of gyration: 20.55 Å; Cα contacts (8 Å, |Δi|>4): 88; chains: 1; bounding box: 44×57×32 Å

Sequence (83 aa):
MRKRHTVWAAVIVVVVALAWDHATRARAADVNGLPGTATLSGMVQAPKPFKAAQVHLMNVDKNVLFMVYTSGGRYRAVNLFPC